Protein AF-A0A4Y9JTH0-F1 (afdb_monomer_lite)

Secondary structure (DSSP, 8-state):
---EEESSGGGTS-TTSGGG-HHHHHHHHHHHHHHHHHS-TT-SEEEEEEE-SSS-EEEEEEEE-TTS-EEEE--

Sequence (75 aa):
MIHIRLSCLADILDPKNIHSQDHIAKQIEANALYAWQNRHTSESSVRFINKMGDGFFRFLNVKQQPDGSLLVYRN

Foldseek 3Di:
DAAEAEPCCVVQDDPVCNVVCVVQVVQLVVQLVVQVVPDDPPDQKDWDWGDNDDPDIAIWMWGQDPVRHIYIHHD

Structure (mmCIF, N/CA/C/O backbone):
data_AF-A0A4Y9JTH0-F1
#
_entry.id   AF-A0A4Y9JTH0-F1
#
loop_
_atom_site.group_PDB
_atom_site.id
_atom_site.type_symbol
_atom_site.label_atom_id
_atom_site.label_alt_id
_atom_site.label_comp_id
_atom_site.label_asym_id
_atom_site.label_entity_id
_atom_site.label_seq_id
_atom_site.pdbx_PDB_ins_code
_atom_site.Cartn_x
_atom_site.Cartn_y
_atom_site.Cartn_z
_atom_site.occupancy
_atom_site.B_iso_or_equiv
_atom_site.auth_seq_id
_atom_site.auth_comp_id
_atom_site.auth_asym_id
_atom_site.auth_atom_id
_atom_site.pdbx_PDB_model_num
ATOM 1 N N . MET A 1 1 ? -4.797 -12.730 9.065 1.00 66.06 1 MET A N 1
ATOM 2 C CA . MET A 1 1 ? -4.001 -12.258 7.911 1.00 66.06 1 MET A CA 1
ATOM 3 C C . MET A 1 1 ? -4.660 -10.984 7.403 1.00 66.06 1 MET A C 1
ATOM 5 O O . MET A 1 1 ? -5.853 -11.032 7.141 1.00 66.06 1 MET A O 1
ATOM 9 N N . ILE A 1 2 ? -3.957 -9.847 7.372 1.00 82.50 2 ILE A N 1
ATOM 10 C CA . ILE A 1 2 ? -4.517 -8.584 6.857 1.00 82.50 2 ILE A CA 1
ATOM 11 C C . ILE A 1 2 ? -4.339 -8.584 5.340 1.00 82.50 2 ILE A C 1
ATOM 13 O O . ILE A 1 2 ? -3.227 -8.778 4.859 1.00 82.50 2 ILE A O 1
ATOM 17 N N . HIS A 1 3 ? -5.426 -8.391 4.599 1.00 91.19 3 HIS A N 1
ATOM 18 C CA . HIS A 1 3 ? -5.382 -8.281 3.145 1.00 91.19 3 HIS A CA 1
ATOM 19 C C . HIS A 1 3 ? -5.102 -6.827 2.743 1.00 91.19 3 HIS A C 1
ATOM 21 O O . HIS A 1 3 ? -5.802 -5.924 3.206 1.00 91.19 3 HIS A O 1
ATOM 27 N N . ILE A 1 4 ? -4.097 -6.597 1.893 1.00 94.00 4 ILE A N 1
ATOM 28 C CA . ILE A 1 4 ? -3.713 -5.265 1.406 1.00 94.00 4 ILE A CA 1
ATOM 29 C C . ILE A 1 4 ? -3.975 -5.197 -0.100 1.00 94.00 4 ILE A C 1
ATOM 31 O O . ILE A 1 4 ? -3.567 -6.075 -0.852 1.00 94.00 4 ILE A O 1
ATOM 35 N N . ARG A 1 5 ? -4.676 -4.154 -0.546 1.00 94.06 5 ARG A N 1
ATOM 36 C CA . ARG A 1 5 ? -4.980 -3.875 -1.954 1.00 94.06 5 ARG A CA 1
ATOM 37 C C . ARG A 1 5 ? -4.216 -2.632 -2.383 1.00 94.06 5 ARG A C 1
ATOM 39 O O . ARG A 1 5 ? -4.338 -1.593 -1.741 1.00 94.06 5 ARG A O 1
ATOM 46 N N . LEU A 1 6 ? -3.466 -2.719 -3.476 1.00 92.88 6 LEU A N 1
ATOM 47 C CA . LEU A 1 6 ? -2.664 -1.611 -3.994 1.00 92.88 6 LEU A CA 1
ATOM 48 C C . LEU A 1 6 ? -3.333 -1.017 -5.242 1.00 92.88 6 LEU A C 1
ATOM 50 O O . LEU A 1 6 ? -3.178 -1.549 -6.337 1.00 92.88 6 LEU A O 1
ATOM 54 N N . SER A 1 7 ? -4.068 0.090 -5.105 1.00 92.56 7 SER A N 1
ATOM 55 C CA . SER A 1 7 ? -4.642 0.793 -6.267 1.00 92.56 7 SER A CA 1
ATOM 56 C C . SER A 1 7 ? -3.675 1.798 -6.895 1.00 92.56 7 SER A C 1
ATOM 58 O O . SER A 1 7 ? -3.943 2.315 -7.971 1.00 92.56 7 SER A O 1
ATOM 60 N N . CYS A 1 8 ? -2.547 2.075 -6.239 1.00 88.62 8 CYS A N 1
ATOM 61 C CA . CYS A 1 8 ? -1.548 3.043 -6.687 1.00 88.62 8 CYS A CA 1
ATOM 62 C C . CYS A 1 8 ? -0.505 2.477 -7.663 1.00 88.62 8 CYS A C 1
ATOM 64 O O . CYS A 1 8 ? 0.325 3.237 -8.151 1.00 88.62 8 CYS A O 1
ATOM 66 N N . LEU A 1 9 ? -0.488 1.163 -7.926 1.00 87.38 9 LEU A N 1
ATOM 67 C CA . LEU A 1 9 ? 0.584 0.544 -8.716 1.00 87.38 9 LEU A CA 1
ATOM 68 C C . LEU A 1 9 ? 0.656 1.083 -10.146 1.00 87.38 9 LEU A C 1
ATOM 70 O O . LEU A 1 9 ? 1.753 1.305 -10.636 1.00 87.38 9 LEU A O 1
ATOM 74 N N . ALA A 1 10 ? -0.476 1.352 -10.797 1.00 83.88 10 ALA A N 1
ATOM 75 C CA . ALA A 1 10 ? -0.480 1.885 -12.162 1.00 83.88 10 ALA A CA 1
ATOM 76 C C . ALA A 1 10 ? 0.171 3.281 -12.268 1.00 83.88 10 ALA A C 1
ATOM 78 O O . ALA A 1 10 ? 0.763 3.602 -13.292 1.00 83.88 10 ALA A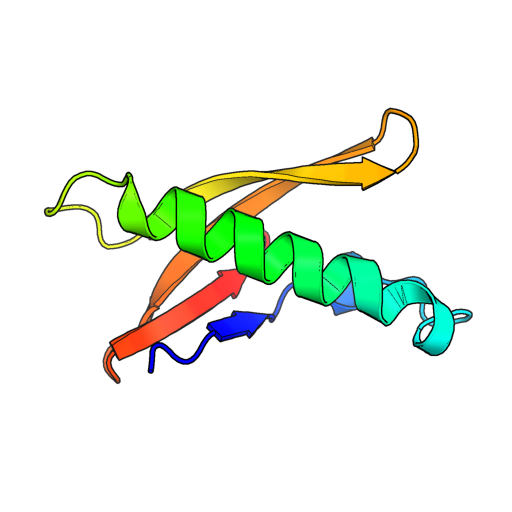 O 1
ATOM 79 N N . ASP A 1 11 ? 0.116 4.085 -11.200 1.00 80.88 11 ASP A N 1
ATOM 80 C CA . ASP A 1 11 ? 0.743 5.416 -11.144 1.00 80.88 11 ASP A CA 1
ATOM 81 C C . ASP A 1 11 ? 2.240 5.369 -10.811 1.00 80.88 11 ASP A C 1
ATOM 83 O O . ASP A 1 11 ? 2.921 6.402 -10.794 1.00 80.88 11 ASP A O 1
ATOM 87 N N . ILE A 1 12 ? 2.720 4.192 -10.416 1.00 83.00 12 ILE A N 1
ATOM 88 C CA . ILE A 1 12 ? 4.007 3.996 -9.760 1.00 83.00 12 ILE A CA 1
ATOM 89 C C . ILE A 1 12 ? 4.928 3.110 -10.596 1.00 83.00 12 ILE A C 1
ATOM 91 O O . ILE A 1 12 ? 6.118 3.404 -10.708 1.00 83.00 12 ILE A O 1
ATOM 95 N N . LEU A 1 13 ? 4.391 2.019 -11.132 1.00 83.38 13 LEU A N 1
ATOM 96 C CA . LEU A 1 13 ? 5.129 1.043 -11.913 1.00 83.38 13 LEU A CA 1
ATOM 97 C C . LEU A 1 13 ? 5.315 1.553 -13.340 1.00 83.38 13 LEU A C 1
ATOM 99 O O . LEU A 1 13 ? 4.419 2.154 -13.930 1.00 83.38 13 LEU A O 1
ATOM 103 N N . ASP A 1 14 ? 6.485 1.272 -13.902 1.00 80.19 14 ASP A N 1
ATOM 104 C CA . ASP A 1 14 ? 6.725 1.462 -15.324 1.00 80.19 14 ASP A CA 1
ATOM 105 C C . ASP A 1 14 ? 6.033 0.315 -16.077 1.00 80.19 14 ASP A C 1
ATOM 107 O O . ASP A 1 14 ? 6.436 -0.845 -15.918 1.00 80.19 14 ASP A O 1
ATOM 111 N N . PRO A 1 15 ? 5.026 0.597 -16.924 1.00 78.81 15 PRO A N 1
ATOM 112 C CA . PRO A 1 15 ? 4.314 -0.439 -17.661 1.00 78.81 15 PRO A CA 1
ATOM 113 C C . PRO A 1 15 ? 5.225 -1.268 -18.576 1.00 78.81 15 PRO A C 1
ATOM 115 O O . PRO A 1 15 ? 4.883 -2.399 -18.914 1.00 78.81 15 PRO A O 1
ATOM 118 N N . LYS A 1 16 ? 6.398 -0.749 -18.962 1.00 79.44 16 LYS A N 1
ATOM 119 C CA . LYS A 1 16 ? 7.372 -1.467 -19.796 1.00 79.44 16 LYS A CA 1
ATOM 120 C C . LYS A 1 16 ? 8.233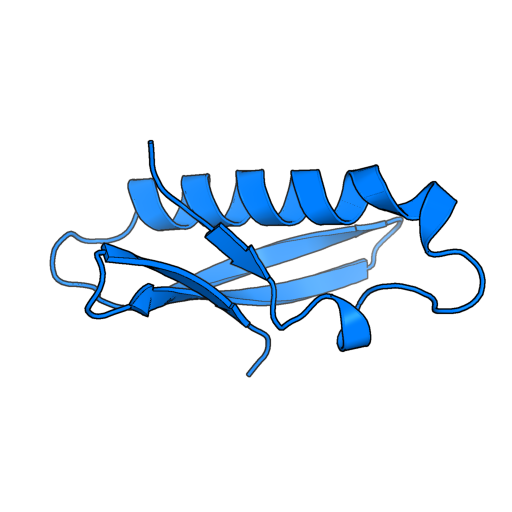 -2.453 -19.011 1.00 79.44 16 LYS A C 1
ATOM 122 O O . LYS A 1 16 ? 8.905 -3.274 -19.627 1.00 79.44 16 LYS A O 1
ATOM 127 N N . ASN A 1 17 ? 8.244 -2.367 -17.679 1.00 77.25 17 ASN A N 1
ATOM 128 C CA . ASN A 1 17 ? 9.170 -3.123 -16.838 1.00 77.25 17 ASN A CA 1
ATOM 129 C C . ASN A 1 17 ? 8.510 -3.730 -15.586 1.00 77.25 17 ASN A C 1
ATOM 131 O O . ASN A 1 17 ? 9.190 -4.022 -14.607 1.00 77.25 17 ASN A O 1
ATOM 135 N N . ILE A 1 18 ? 7.193 -3.957 -15.629 1.00 73.06 18 ILE A N 1
ATOM 136 C CA . ILE A 1 18 ? 6.370 -4.417 -14.494 1.00 73.06 18 ILE A CA 1
ATOM 137 C C . ILE A 1 18 ? 6.986 -5.630 -13.777 1.00 73.06 18 ILE A C 1
ATOM 139 O O . ILE A 1 18 ? 7.089 -5.632 -12.554 1.00 73.06 18 ILE A O 1
ATOM 143 N N . HIS A 1 19 ? 7.459 -6.633 -14.526 1.00 73.38 19 HIS A N 1
ATOM 144 C CA . HIS A 1 19 ? 8.001 -7.876 -13.960 1.00 73.38 19 HIS A CA 1
ATOM 145 C C . HIS A 1 19 ? 9.276 -7.689 -13.126 1.00 73.38 19 HIS A C 1
ATOM 147 O O . HIS A 1 19 ? 9.554 -8.497 -12.245 1.00 73.38 19 HIS A O 1
ATOM 153 N N . SER A 1 20 ? 10.065 -6.638 -13.377 1.00 75.19 20 SER A N 1
ATOM 154 C CA . SER A 1 20 ? 11.266 -6.350 -12.580 1.00 75.19 20 SER A CA 1
ATOM 155 C C . SER A 1 20 ? 10.960 -5.512 -11.333 1.00 75.19 20 SER A C 1
ATOM 157 O O . SER A 1 20 ? 11.831 -5.309 -10.484 1.00 75.19 20 SER A O 1
ATOM 159 N N . GLN A 1 21 ? 9.712 -5.058 -11.182 1.00 78.56 21 GLN A N 1
ATOM 160 C CA . GLN A 1 21 ? 9.289 -4.104 -10.162 1.00 78.56 21 GLN A CA 1
ATOM 161 C C . GLN A 1 21 ? 8.421 -4.717 -9.051 1.00 78.56 21 GLN A C 1
ATOM 163 O O . GLN A 1 21 ? 7.931 -3.989 -8.192 1.00 78.56 21 GLN A O 1
ATOM 168 N N . ASP A 1 22 ? 8.309 -6.046 -8.971 1.00 85.12 22 ASP A N 1
ATOM 169 C CA . ASP A 1 22 ? 7.621 -6.750 -7.870 1.00 85.12 22 ASP A CA 1
ATOM 170 C C . ASP A 1 22 ? 8.125 -6.331 -6.477 1.00 85.12 22 ASP A C 1
ATOM 172 O O . ASP A 1 22 ? 7.372 -6.286 -5.501 1.00 85.12 22 ASP A O 1
ATOM 176 N N . HIS A 1 23 ? 9.413 -5.995 -6.373 1.00 86.94 23 HIS A N 1
ATOM 177 C CA . HIS A 1 23 ? 10.020 -5.509 -5.136 1.00 86.94 23 HIS A CA 1
ATOM 178 C C . HIS A 1 23 ? 9.398 -4.186 -4.652 1.00 86.94 23 HIS A C 1
ATOM 180 O O . HIS A 1 23 ? 9.297 -3.971 -3.445 1.00 86.94 23 HIS A O 1
ATOM 186 N N . ILE A 1 24 ? 8.928 -3.336 -5.572 1.00 88.00 24 ILE A N 1
ATOM 187 C CA . ILE A 1 24 ? 8.257 -2.069 -5.263 1.00 88.00 24 ILE A CA 1
ATOM 188 C C . ILE A 1 24 ? 6.909 -2.340 -4.596 1.00 88.00 24 ILE A C 1
ATOM 190 O O . ILE A 1 24 ? 6.604 -1.733 -3.571 1.00 88.00 24 ILE A O 1
ATOM 194 N N . ALA A 1 25 ? 6.114 -3.269 -5.137 1.00 89.56 25 ALA A N 1
ATOM 195 C CA . ALA A 1 25 ? 4.822 -3.632 -4.556 1.00 89.56 25 ALA A CA 1
ATOM 196 C C . ALA A 1 25 ? 4.992 -4.161 -3.122 1.00 89.56 25 ALA A C 1
ATOM 198 O O . ALA A 1 25 ? 4.348 -3.658 -2.202 1.00 89.56 25 ALA A O 1
ATOM 199 N N . LYS A 1 26 ? 5.950 -5.074 -2.908 1.00 91.62 26 LYS A N 1
ATOM 200 C CA . LYS A 1 26 ? 6.284 -5.603 -1.573 1.00 91.62 26 LYS A CA 1
ATOM 201 C C . LYS A 1 26 ? 6.747 -4.514 -0.604 1.00 91.62 26 LYS A C 1
ATOM 203 O O . LYS A 1 26 ? 6.385 -4.531 0.571 1.00 91.62 26 LYS A O 1
ATOM 208 N N . GLN A 1 27 ? 7.539 -3.555 -1.080 1.00 92.88 27 GLN A N 1
ATOM 209 C CA . GLN A 1 27 ? 7.985 -2.428 -0.263 1.00 92.88 27 GLN A CA 1
ATOM 210 C C . GLN A 1 27 ? 6.815 -1.521 0.140 1.00 92.88 27 GLN A C 1
ATOM 212 O O . GLN A 1 27 ? 6.725 -1.118 1.300 1.00 92.88 27 GLN A O 1
ATOM 217 N N . ILE A 1 28 ? 5.905 -1.226 -0.793 1.00 94.12 28 ILE A N 1
ATOM 218 C CA . ILE A 1 28 ? 4.700 -0.437 -0.514 1.00 94.12 28 ILE A CA 1
ATOM 219 C C . ILE A 1 28 ? 3.823 -1.154 0.515 1.00 94.12 28 ILE A C 1
ATOM 221 O O . ILE A 1 28 ? 3.357 -0.508 1.450 1.00 94.12 28 ILE A O 1
ATOM 225 N N . GLU A 1 29 ? 3.628 -2.469 0.392 1.00 94.81 29 GLU A N 1
ATOM 226 C CA . GLU A 1 29 ? 2.873 -3.269 1.368 1.00 94.81 29 GLU A CA 1
ATOM 227 C C . GLU A 1 29 ? 3.494 -3.211 2.763 1.00 94.81 29 GLU A C 1
ATOM 229 O O . GLU A 1 29 ? 2.788 -2.952 3.738 1.00 94.81 29 GLU A O 1
ATOM 234 N N . ALA A 1 30 ? 4.812 -3.399 2.863 1.00 95.00 30 ALA A N 1
ATOM 235 C CA . ALA A 1 30 ? 5.525 -3.344 4.134 1.00 95.00 30 ALA A CA 1
ATOM 236 C C . ALA A 1 30 ? 5.402 -1.961 4.795 1.00 95.00 30 ALA A C 1
ATOM 238 O O . ALA A 1 30 ? 5.078 -1.861 5.979 1.00 95.00 30 ALA A O 1
ATOM 239 N N . ASN A 1 31 ? 5.588 -0.890 4.020 1.00 95.69 31 ASN A N 1
ATOM 240 C CA . ASN A 1 31 ? 5.476 0.481 4.514 1.00 95.69 31 ASN A CA 1
ATOM 241 C C . ASN A 1 31 ? 4.034 0.843 4.896 1.00 95.69 31 ASN A C 1
ATOM 243 O O . ASN A 1 31 ? 3.816 1.494 5.918 1.00 95.69 31 ASN A O 1
ATOM 247 N N . ALA A 1 32 ? 3.047 0.390 4.120 1.00 96.00 32 ALA A N 1
ATOM 248 C CA . ALA A 1 32 ? 1.635 0.583 4.428 1.00 96.00 32 ALA A CA 1
ATOM 249 C C . ALA A 1 32 ? 1.240 -0.142 5.718 1.00 96.00 32 ALA A C 1
ATOM 251 O O . ALA A 1 32 ? 0.559 0.440 6.561 1.00 96.00 32 ALA A O 1
ATOM 252 N N . LEU A 1 33 ? 1.690 -1.386 5.902 1.00 95.94 33 LEU A N 1
ATOM 253 C CA . LEU A 1 33 ? 1.432 -2.146 7.121 1.00 95.94 33 LEU A CA 1
ATOM 254 C C . LEU A 1 33 ? 2.086 -1.486 8.336 1.00 95.94 33 LEU A C 1
ATOM 256 O O . LEU A 1 33 ? 1.434 -1.337 9.367 1.00 95.94 33 LEU A O 1
ATOM 260 N N . TYR A 1 34 ? 3.337 -1.040 8.201 1.00 96.44 34 TYR A N 1
ATOM 261 C CA . TYR A 1 34 ? 4.036 -0.318 9.259 1.00 96.44 34 TYR A CA 1
ATOM 262 C C . TYR A 1 34 ? 3.293 0.967 9.643 1.00 96.44 34 TYR A C 1
ATOM 264 O O . TYR A 1 34 ? 3.007 1.187 10.819 1.00 96.44 34 TYR A O 1
ATOM 272 N N . ALA A 1 35 ? 2.912 1.789 8.662 1.00 96.25 35 ALA A N 1
ATOM 273 C CA . ALA A 1 35 ? 2.139 3.002 8.910 1.00 96.25 35 ALA A CA 1
ATOM 274 C C . ALA A 1 35 ? 0.796 2.689 9.583 1.00 96.25 35 ALA A C 1
ATOM 276 O O . ALA A 1 35 ? 0.417 3.346 10.547 1.00 96.25 35 ALA A O 1
ATOM 277 N N . TRP A 1 36 ? 0.102 1.644 9.124 1.00 96.19 36 TRP A N 1
ATOM 278 C CA . TRP A 1 36 ? -1.174 1.220 9.690 1.00 96.19 36 TRP A CA 1
ATOM 279 C C . TRP A 1 36 ? -1.058 0.747 11.143 1.00 96.19 36 TRP A C 1
ATOM 281 O O . TRP A 1 36 ? -1.919 1.064 11.960 1.00 96.19 36 TRP A O 1
ATOM 291 N N . GLN A 1 37 ? -0.010 -0.000 11.485 1.00 95.31 37 GLN A N 1
ATOM 292 C CA . GLN A 1 37 ? 0.220 -0.498 12.845 1.00 95.31 37 GLN A CA 1
ATOM 293 C C . GLN A 1 37 ? 0.601 0.613 13.829 1.00 95.31 37 GLN A C 1
ATOM 295 O O . GLN A 1 37 ? 0.259 0.517 15.002 1.00 95.31 37 GLN A O 1
ATOM 300 N N . ASN A 1 38 ? 1.270 1.663 13.346 1.00 96.00 38 ASN A N 1
ATOM 301 C CA . ASN A 1 38 ? 1.722 2.796 14.158 1.00 96.00 38 ASN A CA 1
ATOM 302 C C . ASN A 1 38 ? 0.747 3.986 14.163 1.00 96.00 38 ASN A C 1
ATOM 304 O O . ASN A 1 38 ? 1.029 5.007 14.789 1.00 96.00 38 ASN A O 1
ATOM 308 N N . ARG A 1 39 ? -0.382 3.884 13.457 1.00 95.62 39 ARG A N 1
ATOM 309 C CA . ARG A 1 39 ? -1.412 4.929 13.431 1.00 95.62 39 ARG A CA 1
ATOM 310 C C . ARG A 1 39 ? -2.093 5.064 14.797 1.00 95.62 39 ARG A C 1
ATOM 312 O O . ARG A 1 39 ? -2.130 4.110 15.581 1.00 95.62 39 ARG A O 1
ATOM 319 N N . HIS A 1 40 ? -2.737 6.198 15.048 1.00 94.31 40 HIS A N 1
ATOM 320 C CA . HIS A 1 40 ? -3.587 6.324 16.229 1.00 94.31 40 HIS A CA 1
ATOM 321 C C . HIS A 1 40 ? -4.849 5.458 16.071 1.00 94.31 40 HIS A C 1
ATOM 323 O O . HIS A 1 40 ? -5.452 5.421 15.004 1.0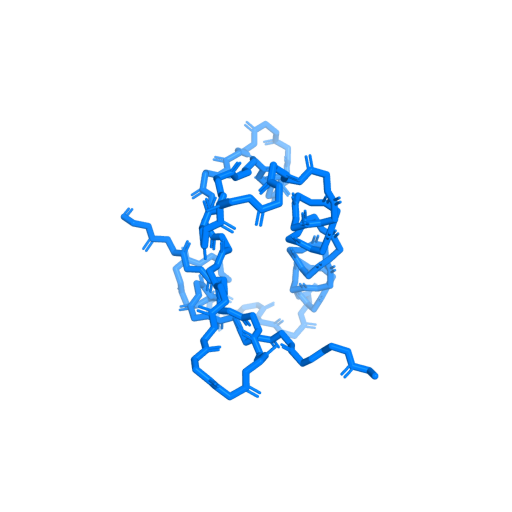0 94.31 40 HIS A O 1
ATOM 329 N N . THR A 1 41 ? -5.301 4.753 17.111 1.00 90.25 41 THR A N 1
ATOM 330 C CA . THR A 1 41 ? -6.382 3.746 16.986 1.00 90.25 41 THR A CA 1
ATOM 331 C C . THR A 1 41 ? -7.716 4.304 16.476 1.00 90.25 41 THR A C 1
ATOM 333 O O . THR A 1 41 ? -8.504 3.556 15.898 1.00 90.25 41 THR A O 1
ATOM 336 N N . SER A 1 42 ? -7.958 5.606 16.648 1.00 93.31 42 SER A N 1
ATOM 337 C CA . SER A 1 42 ? -9.123 6.319 16.105 1.00 93.31 42 SER A CA 1
ATOM 338 C C . SER A 1 42 ? -9.006 6.687 14.619 1.00 93.31 42 SER A C 1
ATOM 340 O O . SER A 1 42 ? -9.992 7.117 14.021 1.00 93.31 42 SER A O 1
ATOM 342 N N . GLU A 1 43 ? -7.829 6.547 14.008 1.00 93.44 43 GLU A N 1
ATOM 343 C CA . GLU A 1 43 ? -7.608 6.855 12.598 1.00 93.44 43 GLU A CA 1
ATOM 344 C C . GLU A 1 43 ? -8.103 5.716 11.703 1.00 93.44 43 GLU A C 1
ATOM 346 O O . GLU A 1 43 ? -7.723 4.547 11.840 1.00 93.44 43 GLU A O 1
ATOM 351 N N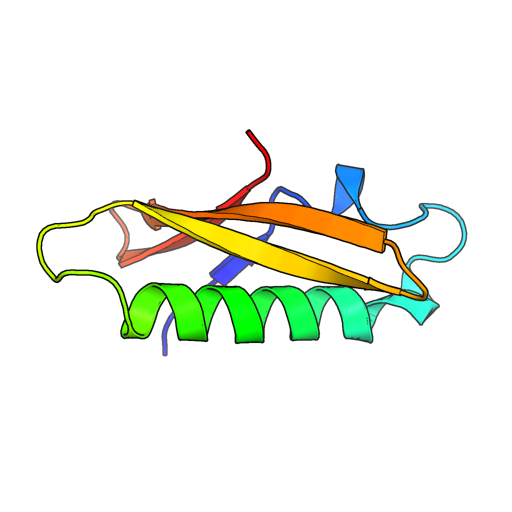 . SER A 1 44 ? -8.928 6.083 10.723 1.00 92.25 44 SER A N 1
ATOM 352 C CA . SER A 1 44 ? -9.394 5.188 9.658 1.00 92.25 44 SER A CA 1
ATOM 353 C C . SER A 1 44 ? -8.511 5.243 8.406 1.00 92.25 44 SER A C 1
ATOM 355 O O . SER A 1 44 ? -8.645 4.399 7.518 1.00 92.25 44 SER A O 1
ATOM 357 N N . SER A 1 45 ? -7.596 6.214 8.336 1.00 95.69 45 SER A N 1
ATOM 358 C CA . SER A 1 45 ? -6.653 6.415 7.239 1.00 95.69 45 SER A CA 1
ATOM 359 C C . SER A 1 45 ? -5.384 7.090 7.747 1.00 95.69 45 SER A C 1
ATOM 361 O O . SER A 1 45 ? -5.467 7.999 8.566 1.00 95.69 45 SER A O 1
ATOM 363 N N . VAL A 1 46 ? -4.228 6.702 7.212 1.00 96.75 46 VAL A N 1
ATOM 364 C CA . VAL A 1 46 ? -2.930 7.311 7.535 1.00 96.75 46 VAL A CA 1
ATOM 365 C C . VAL A 1 46 ? -2.101 7.506 6.268 1.00 96.75 46 VAL A C 1
ATOM 367 O O . VAL A 1 46 ? -2.171 6.710 5.329 1.00 96.75 46 VAL A O 1
ATOM 370 N N . ARG A 1 47 ? -1.330 8.595 6.226 1.00 96.44 47 ARG A N 1
ATOM 371 C CA . ARG A 1 47 ? -0.412 8.918 5.129 1.00 96.44 47 ARG A CA 1
ATOM 372 C C . ARG A 1 47 ? 0.999 8.452 5.473 1.00 96.44 47 ARG A C 1
ATOM 374 O O . ARG A 1 47 ? 1.454 8.644 6.594 1.00 96.44 47 ARG A O 1
ATOM 381 N N . PHE A 1 48 ? 1.712 7.911 4.493 1.00 95.69 48 PHE A N 1
ATOM 382 C CA . PHE A 1 48 ? 3.106 7.501 4.633 1.00 95.69 48 PHE A CA 1
ATOM 383 C C . PHE A 1 48 ? 3.935 7.880 3.404 1.00 95.69 48 PHE A C 1
ATOM 385 O O . PHE A 1 48 ? 3.405 8.135 2.320 1.0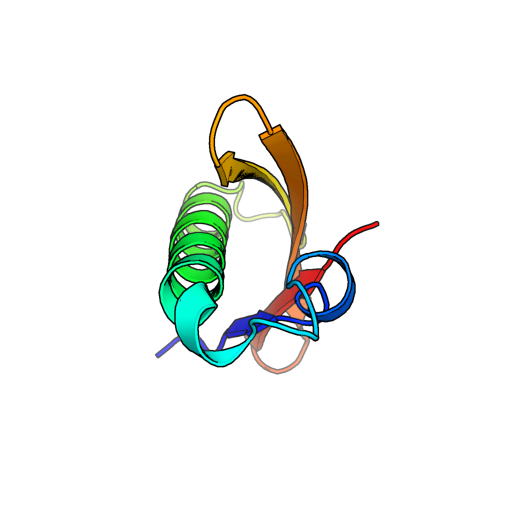0 95.69 48 PHE A O 1
ATOM 392 N N . ILE A 1 49 ? 5.253 7.943 3.589 1.00 93.31 49 ILE A N 1
ATOM 393 C CA . ILE A 1 49 ? 6.217 8.196 2.517 1.00 93.31 49 ILE A CA 1
ATOM 394 C C . ILE A 1 49 ? 6.764 6.853 2.037 1.00 93.31 49 ILE A C 1
ATOM 396 O O . ILE A 1 49 ? 7.264 6.068 2.838 1.00 93.31 49 ILE A O 1
ATOM 400 N N . ASN A 1 50 ? 6.714 6.612 0.729 1.00 92.06 50 ASN A N 1
ATOM 401 C CA . ASN A 1 50 ? 7.358 5.476 0.086 1.00 92.06 50 ASN A CA 1
ATOM 402 C C . ASN A 1 50 ? 8.545 5.947 -0.761 1.00 92.06 50 ASN A C 1
ATOM 404 O O . ASN A 1 50 ? 8.394 6.827 -1.614 1.00 92.06 50 ASN A O 1
ATOM 408 N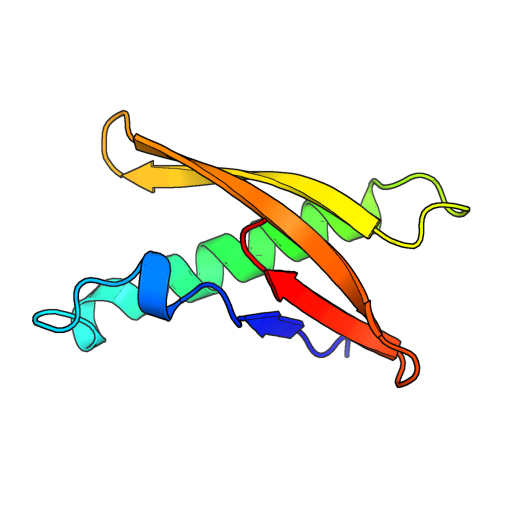 N . LYS A 1 51 ? 9.721 5.353 -0.544 1.00 88.06 51 LYS A N 1
ATOM 409 C CA . LYS A 1 51 ? 10.900 5.576 -1.389 1.00 88.06 51 LYS A CA 1
ATOM 410 C C . LYS A 1 51 ? 10.793 4.692 -2.632 1.00 88.06 51 LYS A C 1
ATOM 412 O O . LYS A 1 51 ? 10.608 3.491 -2.509 1.00 88.06 51 LYS A O 1
ATOM 417 N N . MET A 1 52 ? 10.919 5.299 -3.806 1.00 80.38 52 MET A N 1
ATOM 418 C CA . MET A 1 52 ? 10.694 4.678 -5.116 1.00 80.38 52 MET A CA 1
ATOM 419 C C . MET A 1 52 ? 11.983 4.316 -5.870 1.00 80.38 52 MET A C 1
ATOM 421 O O . MET A 1 52 ? 11.915 3.803 -6.981 1.00 80.38 52 MET A O 1
ATOM 425 N N . GLY A 1 53 ? 13.147 4.627 -5.300 1.00 74.94 53 GLY A N 1
ATOM 426 C CA . GLY A 1 53 ? 14.451 4.530 -5.958 1.00 74.94 53 GLY A CA 1
ATOM 427 C C . GLY A 1 53 ? 15.348 5.697 -5.552 1.00 74.94 53 GLY A C 1
ATOM 428 O O . GLY A 1 53 ? 15.068 6.374 -4.556 1.00 74.94 53 GLY A O 1
ATOM 429 N N . ASP A 1 54 ? 16.426 5.937 -6.297 1.00 76.12 54 ASP A N 1
ATOM 430 C CA . ASP A 1 54 ? 17.404 6.986 -5.985 1.00 76.12 54 ASP A CA 1
ATOM 431 C C . ASP A 1 54 ? 16.769 8.381 -5.973 1.00 76.12 54 ASP A C 1
ATOM 433 O O . ASP A 1 54 ? 16.411 8.944 -7.001 1.00 76.12 54 ASP A O 1
ATOM 437 N N . GLY A 1 55 ? 16.594 8.930 -4.768 1.00 74.31 55 GLY A N 1
ATOM 438 C CA . GLY A 1 55 ? 16.089 10.286 -4.530 1.00 74.31 55 GLY A CA 1
ATOM 439 C C . GLY A 1 55 ? 14.582 10.492 -4.723 1.00 74.31 55 GLY A C 1
ATOM 440 O O . GLY A 1 55 ? 14.075 11.549 -4.354 1.00 74.31 55 GLY A O 1
ATOM 441 N N . PHE A 1 56 ? 13.843 9.509 -5.244 1.00 83.31 56 PHE A N 1
ATOM 442 C CA . PHE A 1 56 ? 12.411 9.657 -5.504 1.00 83.31 56 PHE A CA 1
ATOM 443 C C . PHE A 1 56 ? 11.556 9.149 -4.345 1.00 83.31 56 PHE A C 1
ATOM 445 O O . PHE A 1 56 ? 11.663 7.998 -3.919 1.00 83.31 56 PHE A O 1
ATOM 452 N N . PHE A 1 57 ? 10.647 10.003 -3.880 1.00 88.62 57 PHE A N 1
ATOM 453 C CA . PHE A 1 57 ? 9.684 9.690 -2.830 1.00 88.62 57 PHE A CA 1
ATOM 454 C C . PHE A 1 57 ? 8.259 9.978 -3.305 1.00 88.62 57 PHE A C 1
ATOM 456 O O . PHE A 1 57 ? 8.013 10.895 -4.095 1.00 88.62 57 PHE A O 1
ATOM 463 N N . ARG A 1 58 ? 7.301 9.195 -2.813 1.00 89.69 58 ARG A N 1
ATOM 464 C CA . ARG A 1 58 ? 5.868 9.389 -3.049 1.00 89.69 58 ARG A CA 1
ATOM 465 C C . ARG A 1 58 ? 5.119 9.343 -1.728 1.00 89.69 58 ARG A C 1
ATOM 467 O O . ARG A 1 58 ? 5.392 8.487 -0.893 1.00 89.69 58 ARG A O 1
ATOM 474 N N . PHE A 1 59 ? 4.154 10.241 -1.563 1.00 93.94 59 PHE A N 1
ATOM 475 C CA . PHE A 1 59 ? 3.176 10.133 -0.488 1.00 93.94 59 PHE A CA 1
ATOM 476 C C . PHE A 1 59 ? 2.062 9.186 -0.921 1.00 93.94 59 PHE A C 1
ATOM 478 O O . PHE A 1 59 ? 1.465 9.376 -1.981 1.00 93.94 59 PHE A O 1
ATOM 485 N N . LEU A 1 60 ? 1.783 8.191 -0.089 1.00 95.62 60 LEU A N 1
ATOM 486 C CA . LEU A 1 60 ? 0.680 7.252 -0.248 1.00 95.62 60 LEU A CA 1
ATOM 487 C C . LEU A 1 60 ? -0.193 7.295 1.000 1.00 95.62 60 LEU A C 1
ATOM 489 O O . LEU A 1 60 ? 0.237 7.738 2.065 1.00 95.62 60 LEU A O 1
ATOM 493 N N . ASN A 1 61 ? -1.431 6.844 0.867 1.00 96.81 61 ASN A N 1
ATOM 494 C CA . ASN A 1 61 ? -2.356 6.709 1.981 1.00 96.81 61 ASN A CA 1
ATOM 495 C C . ASN A 1 61 ? -2.750 5.246 2.100 1.00 96.81 61 ASN A C 1
ATOM 497 O O . ASN A 1 61 ? -2.913 4.568 1.087 1.00 96.81 61 ASN A O 1
ATOM 501 N N . VAL A 1 62 ? -2.917 4.777 3.330 1.00 97.06 62 VAL A N 1
ATOM 502 C CA . VAL A 1 62 ? -3.521 3.483 3.629 1.00 97.06 62 VAL A CA 1
ATOM 503 C C . VAL A 1 62 ? -4.789 3.713 4.439 1.00 97.06 62 VAL A C 1
ATOM 505 O O . VAL A 1 62 ? -4.769 4.414 5.450 1.00 97.06 62 VAL A O 1
ATOM 508 N N . LYS A 1 63 ? -5.899 3.142 3.973 1.00 96.69 63 LYS A N 1
ATOM 509 C CA . LYS A 1 63 ? -7.225 3.273 4.582 1.00 96.69 63 LYS A CA 1
ATOM 510 C C . LYS A 1 63 ? -7.845 1.903 4.793 1.00 96.69 63 LYS A C 1
ATOM 512 O O . LYS A 1 63 ? -7.863 1.090 3.867 1.00 96.69 63 LYS A O 1
ATOM 517 N N . GLN A 1 64 ? -8.414 1.675 5.971 1.00 95.94 64 GLN A N 1
ATOM 518 C CA . GLN A 1 64 ? -9.197 0.468 6.214 1.00 95.94 64 GLN A CA 1
ATOM 519 C C . GLN A 1 64 ? -10.544 0.538 5.500 1.00 95.94 64 GLN A C 1
ATOM 521 O O . GLN A 1 64 ? -11.256 1.544 5.540 1.00 95.94 64 GLN A O 1
ATOM 526 N N . GLN A 1 65 ? -10.865 -0.550 4.818 1.00 95.12 65 GLN A N 1
ATOM 527 C CA . GLN A 1 65 ? -12.125 -0.771 4.134 1.00 95.12 65 GLN A CA 1
ATOM 528 C C . GLN A 1 65 ? -13.147 -1.418 5.086 1.00 95.12 65 GLN A C 1
ATOM 530 O O . GLN A 1 65 ? -12.756 -2.005 6.100 1.00 95.12 65 GLN A O 1
ATOM 535 N N . PRO A 1 66 ? -14.455 -1.353 4.771 1.00 93.25 66 PRO A N 1
ATOM 536 C CA . PRO A 1 66 ? -15.500 -1.958 5.602 1.00 93.25 66 PRO A CA 1
ATOM 537 C C . PRO A 1 66 ? -15.344 -3.471 5.818 1.00 93.25 66 PRO A C 1
ATOM 539 O O . PRO A 1 66 ? -15.784 -3.991 6.836 1.00 93.25 66 PRO A O 1
ATOM 542 N N . ASP A 1 67 ? -14.697 -4.170 4.882 1.00 92.06 67 ASP A N 1
ATOM 543 C CA . ASP A 1 67 ? -14.403 -5.608 4.958 1.00 92.06 67 ASP A CA 1
ATOM 544 C C . ASP A 1 67 ? -13.172 -5.943 5.829 1.00 92.06 67 ASP A C 1
ATOM 546 O O . ASP A 1 67 ? -12.771 -7.102 5.929 1.00 92.06 67 ASP A O 1
ATOM 550 N N . GLY A 1 68 ? -12.551 -4.936 6.451 1.00 90.00 68 GLY A N 1
ATOM 551 C CA . GLY A 1 68 ? -11.349 -5.080 7.269 1.00 90.00 68 GLY A CA 1
ATOM 552 C C . GLY A 1 68 ? -10.038 -5.122 6.478 1.00 90.00 68 GLY A C 1
ATOM 553 O O . GLY A 1 68 ? -8.972 -5.149 7.098 1.00 90.00 68 GLY A O 1
ATOM 554 N N . SER A 1 69 ? -10.082 -5.090 5.141 1.00 94.88 69 SER A N 1
ATOM 555 C CA . SER A 1 69 ? -8.887 -4.980 4.298 1.00 94.88 69 SER A CA 1
ATOM 556 C C . SER A 1 69 ? -8.302 -3.567 4.320 1.00 94.88 69 SER A C 1
ATOM 558 O O . SER A 1 69 ? -8.957 -2.600 4.712 1.00 94.88 69 SER A O 1
ATOM 560 N N . LEU A 1 70 ? -7.047 -3.436 3.897 1.00 96.44 70 LEU A N 1
ATOM 561 C CA . LEU A 1 70 ? -6.383 -2.147 3.735 1.00 96.44 70 LEU A CA 1
ATOM 562 C C . LEU A 1 70 ? -6.286 -1.795 2.255 1.00 96.44 70 LEU A C 1
ATOM 564 O O . LEU A 1 70 ? -5.842 -2.607 1.447 1.00 96.44 70 LEU A O 1
ATOM 568 N N . LEU A 1 71 ? -6.659 -0.570 1.904 1.00 97.00 71 LEU A N 1
ATOM 569 C CA . LEU A 1 71 ? -6.476 -0.009 0.571 1.00 97.00 71 LEU A CA 1
ATOM 570 C C . LEU A 1 71 ? -5.335 1.000 0.600 1.00 97.00 71 LEU A C 1
ATOM 572 O O . LEU A 1 71 ? -5.410 1.984 1.337 1.00 97.00 71 LEU A O 1
ATOM 576 N N . VAL A 1 72 ? -4.325 0.779 -0.234 1.00 96.88 72 VAL A N 1
ATOM 577 C CA . VAL A 1 72 ? -3.238 1.724 -0.477 1.00 96.88 72 VAL A CA 1
ATOM 578 C C . VAL A 1 72 ? -3.498 2.469 -1.774 1.00 96.88 72 VAL A C 1
ATOM 580 O O . VAL A 1 72 ? -3.658 1.851 -2.828 1.00 96.88 72 VAL A O 1
ATOM 583 N N . TYR A 1 73 ? -3.520 3.795 -1.694 1.00 94.94 73 TYR A N 1
ATOM 584 C CA . TYR A 1 73 ? -3.845 4.661 -2.818 1.00 94.94 73 TYR A CA 1
ATOM 585 C C . TYR A 1 73 ? -3.025 5.952 -2.799 1.00 94.94 73 TYR A C 1
ATOM 587 O O . TYR A 1 73 ? -2.505 6.393 -1.767 1.00 94.94 73 TYR A O 1
ATOM 595 N N . ARG A 1 74 ? -2.926 6.572 -3.973 1.00 90.81 74 ARG A N 1
ATOM 596 C CA . ARG A 1 74 ? -2.383 7.915 -4.156 1.00 90.81 74 ARG A CA 1
ATOM 597 C C . ARG A 1 74 ? -3.559 8.895 -4.216 1.00 90.81 74 ARG A C 1
ATOM 599 O O . ARG A 1 74 ? -4.544 8.600 -4.883 1.00 90.81 74 ARG A O 1
ATOM 606 N N . ASN A 1 75 ? -3.472 9.993 -3.463 1.00 73.25 75 ASN A N 1
ATOM 607 C CA . ASN A 1 75 ? -4.470 11.072 -3.467 1.00 73.25 75 ASN A CA 1
ATOM 608 C C . ASN A 1 75 ? -4.096 12.137 -4.497 1.00 73.25 75 ASN A C 1
ATOM 610 O O . ASN A 1 75 ? -2.870 12.332 -4.687 1.00 73.25 75 ASN A O 1
#

Radius of gyration: 12.38 Å; chains: 1; bounding box: 33×23×37 Å

Organism: NCBI:txid67855

pLDDT: mean 89.3, std 7.71, range [66.06, 97.06]